Protein AF-A0A2V6RDA0-F1 (afdb_monomer)

Solvent-accessible surface area (backbone atoms only — not comparable to full-atom values): 5892 Å² total; per-residue (Å²): 135,86,85,74,70,83,79,76,81,65,77,59,44,82,42,78,45,88,77,79,61,63,68,58,35,58,75,70,69,59,71,96,62,94,75,94,54,54,67,43,83,36,74,60,95,53,74,68,62,70,45,72,56,39,80,56,97,90,37,84,38,59,16,71,71,52,48,33,59,55,21,58,73,33,77,95,58,19,45,62,51,22,55,48,46,35,46,77,75,69,74,95

Structure (mmCIF, N/CA/C/O backbone):
data_AF-A0A2V6RDA0-F1
#
_entry.id   AF-A0A2V6RDA0-F1
#
loop_
_atom_site.group_PDB
_atom_site.id
_atom_site.type_symbol
_atom_site.label_atom_id
_atom_site.label_alt_id
_atom_site.label_comp_id
_atom_site.label_asym_id
_atom_site.label_entity_id
_atom_site.label_seq_id
_atom_site.pdbx_PDB_ins_code
_atom_site.Cartn_x
_atom_site.Cartn_y
_atom_site.Cartn_z
_atom_site.occupancy
_atom_site.B_iso_or_equiv
_atom_site.auth_seq_id
_atom_site.auth_comp_id
_atom_site.auth_asym_id
_atom_site.auth_atom_id
_atom_site.pdbx_PDB_model_num
ATOM 1 N N . ALA A 1 1 ? -15.662 21.051 -28.024 1.00 37.12 1 ALA A N 1
ATOM 2 C CA . ALA A 1 1 ? -15.229 19.753 -27.471 1.00 37.12 1 ALA A CA 1
ATOM 3 C C . ALA A 1 1 ? -14.456 20.028 -26.188 1.00 37.12 1 ALA A C 1
ATOM 5 O O . ALA A 1 1 ? -13.459 20.733 -26.250 1.00 37.12 1 ALA A O 1
ATOM 6 N N . SER A 1 2 ? -14.962 19.589 -25.034 1.00 42.25 2 SER A N 1
ATOM 7 C CA . SER A 1 2 ? -14.299 19.799 -23.742 1.00 42.25 2 SER A CA 1
ATOM 8 C C . SER A 1 2 ? -13.408 18.592 -23.454 1.00 42.25 2 SER A C 1
ATOM 10 O O . SER A 1 2 ? -13.911 17.518 -23.137 1.00 42.25 2 SER A O 1
ATOM 12 N N . LEU A 1 3 ? -12.096 18.743 -23.640 1.00 51.03 3 LEU A N 1
ATOM 13 C CA . LEU A 1 3 ? -11.097 17.754 -23.232 1.00 51.03 3 LEU A CA 1
ATOM 14 C C . LEU A 1 3 ? -10.821 17.938 -21.737 1.00 51.03 3 LEU A C 1
ATOM 16 O O . LEU A 1 3 ? -9.778 18.457 -21.351 1.00 51.03 3 LEU A O 1
ATOM 20 N N . VAL A 1 4 ? -11.765 17.547 -20.881 1.00 50.72 4 VAL A N 1
ATOM 21 C CA . VAL A 1 4 ? -11.456 17.372 -19.458 1.00 50.72 4 VAL A CA 1
ATOM 22 C C . VAL A 1 4 ? -10.954 15.945 -19.295 1.00 50.72 4 VAL A C 1
ATOM 24 O O . VAL A 1 4 ? -11.709 15.037 -18.960 1.00 50.72 4 VAL A O 1
ATOM 27 N N . ALA A 1 5 ? -9.667 15.733 -19.569 1.00 51.06 5 ALA A N 1
ATOM 28 C CA . ALA A 1 5 ? -8.984 14.610 -18.951 1.00 51.06 5 ALA A CA 1
ATOM 29 C C . ALA A 1 5 ? -9.018 14.880 -17.443 1.00 51.06 5 ALA A C 1
ATOM 31 O O . ALA A 1 5 ? -8.550 15.928 -16.994 1.00 51.06 5 ALA A O 1
ATOM 32 N N . ALA A 1 6 ? -9.629 13.985 -16.668 1.00 49.22 6 ALA A N 1
ATOM 33 C CA . ALA A 1 6 ? -9.544 14.036 -15.218 1.00 49.22 6 ALA A CA 1
ATOM 34 C C . ALA A 1 6 ? -8.058 13.941 -14.851 1.00 49.22 6 ALA A C 1
ATOM 36 O O . ALA A 1 6 ? -7.463 12.867 -14.905 1.00 49.22 6 ALA A O 1
ATOM 37 N N . HIS A 1 7 ? -7.435 15.084 -14.562 1.00 47.66 7 HIS A N 1
ATOM 38 C CA . HIS A 1 7 ? -6.024 15.166 -14.206 1.00 47.66 7 HIS A CA 1
ATOM 39 C C . HIS A 1 7 ? -5.866 14.677 -12.770 1.00 47.66 7 HIS A C 1
ATOM 41 O O . HIS A 1 7 ? -5.698 15.458 -11.833 1.00 47.66 7 HIS A O 1
ATOM 47 N N . LEU A 1 8 ? -5.999 13.366 -12.584 1.00 49.69 8 LEU A N 1
ATOM 48 C CA . LEU A 1 8 ? -5.692 12.704 -11.332 1.00 49.69 8 LEU A CA 1
ATOM 49 C C . LEU A 1 8 ? -4.168 12.778 -11.168 1.00 49.69 8 LEU A C 1
ATOM 51 O O . LEU A 1 8 ? -3.427 11.932 -11.661 1.00 49.69 8 LEU A O 1
ATOM 55 N N . ARG A 1 9 ? -3.678 13.836 -10.514 1.00 59.38 9 ARG A N 1
ATOM 56 C CA . ARG A 1 9 ? -2.294 13.897 -10.031 1.00 59.38 9 ARG A CA 1
ATOM 57 C C . ARG A 1 9 ? -2.180 12.935 -8.852 1.00 59.38 9 ARG A C 1
ATOM 59 O O . ARG A 1 9 ? -2.220 13.362 -7.704 1.00 59.38 9 ARG A O 1
ATOM 66 N N . MET A 1 10 ? -2.095 11.638 -9.136 1.00 63.06 10 MET A N 1
ATOM 67 C CA . MET A 1 10 ? -1.551 10.680 -8.179 1.00 63.06 10 MET A CA 1
ATOM 68 C C . MET A 1 10 ? -0.033 10.857 -8.237 1.00 63.06 10 MET A C 1
ATOM 70 O O . MET A 1 10 ? 0.557 10.523 -9.263 1.00 63.06 10 MET A O 1
ATOM 74 N N . PRO A 1 11 ? 0.597 11.467 -7.217 1.00 73.62 11 PRO A N 1
ATOM 75 C CA . PRO A 1 11 ? 2.034 11.718 -7.259 1.00 73.62 11 PRO A CA 1
ATOM 76 C C . PRO A 1 11 ? 2.826 10.404 -7.279 1.00 73.62 11 PRO A C 1
ATOM 78 O O . PRO A 1 11 ? 3.847 10.328 -7.951 1.00 73.62 11 PRO A O 1
ATOM 81 N N . ALA A 1 12 ? 2.308 9.369 -6.611 1.00 86.00 12 ALA A N 1
ATOM 82 C CA . ALA A 1 12 ? 2.861 8.026 -6.590 1.00 86.00 12 ALA A CA 1
ATOM 83 C C . ALA A 1 12 ? 1.765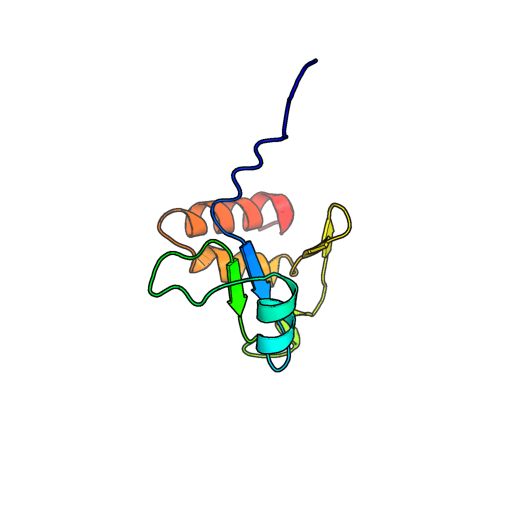 6.980 -6.332 1.00 86.00 12 ALA A C 1
ATOM 85 O O . ALA A 1 12 ? 0.762 7.258 -5.668 1.00 86.00 12 ALA A O 1
ATOM 86 N N . ILE A 1 13 ? 1.978 5.770 -6.845 1.00 89.56 13 ILE A N 1
ATOM 87 C CA . ILE A 1 13 ? 1.173 4.574 -6.590 1.00 89.56 13 ILE A CA 1
ATOM 88 C C . ILE A 1 13 ? 2.095 3.519 -5.980 1.00 89.56 13 ILE A C 1
ATOM 90 O O . ILE A 1 13 ? 3.141 3.223 -6.548 1.00 89.56 13 ILE A O 1
ATOM 94 N N . HIS A 1 14 ? 1.705 2.946 -4.843 1.00 92.88 14 HIS A N 1
ATOM 95 C CA . HIS A 1 14 ? 2.443 1.878 -4.168 1.00 92.88 14 HIS A CA 1
ATOM 96 C C . HIS A 1 14 ? 1.608 0.600 -4.205 1.00 92.88 14 HIS A C 1
ATOM 98 O O . HIS A 1 14 ? 0.468 0.587 -3.737 1.00 92.88 14 HIS A O 1
ATOM 104 N N . CYS A 1 15 ? 2.162 -0.464 -4.781 1.00 94.81 15 CYS A N 1
ATOM 105 C CA . CYS A 1 15 ? 1.479 -1.738 -4.963 1.00 94.81 15 CYS A CA 1
ATOM 106 C C . CYS A 1 15 ? 2.324 -2.871 -4.393 1.00 94.81 15 CYS A C 1
ATOM 108 O O . CYS A 1 15 ? 3.448 -3.091 -4.838 1.00 94.81 15 CYS A O 1
ATOM 110 N N . TYR A 1 16 ? 1.750 -3.622 -3.457 1.00 96.62 16 TYR A N 1
ATOM 111 C CA . TYR A 1 16 ? 2.318 -4.890 -3.023 1.00 96.62 16 TYR A CA 1
ATOM 112 C C . TYR A 1 16 ? 2.032 -5.980 -4.054 1.00 96.62 16 TYR A C 1
ATOM 114 O O . TYR A 1 16 ? 0.900 -6.117 -4.522 1.00 96.62 16 TYR A O 1
ATOM 122 N N . LEU A 1 17 ? 3.062 -6.748 -4.397 1.00 94.81 17 LEU A N 1
ATOM 123 C CA . LEU A 1 17 ? 2.999 -7.846 -5.353 1.00 94.81 17 LEU A CA 1
ATOM 124 C C . LEU A 1 17 ? 3.719 -9.062 -4.788 1.00 94.81 17 LEU A C 1
ATOM 126 O O . LEU A 1 17 ? 4.835 -8.958 -4.285 1.00 94.81 17 LEU A O 1
ATOM 130 N N . GLU A 1 18 ? 3.090 -10.222 -4.912 1.00 93.00 18 GLU A N 1
ATOM 131 C CA . GLU A 1 18 ? 3.749 -11.494 -4.655 1.00 93.00 18 GLU A CA 1
ATOM 132 C C . GLU A 1 18 ? 4.400 -12.017 -5.942 1.00 93.00 18 GLU A C 1
ATOM 134 O O . GLU A 1 18 ? 3.781 -12.024 -7.008 1.00 93.00 18 GLU A O 1
ATOM 139 N N . GLY A 1 19 ? 5.647 -12.477 -5.836 1.00 92.56 19 GLY A N 1
ATOM 140 C CA . GLY A 1 19 ? 6.400 -13.030 -6.960 1.00 92.56 19 GLY A CA 1
ATOM 141 C C . GLY A 1 19 ? 7.154 -11.981 -7.781 1.00 92.56 19 GLY A C 1
ATOM 142 O O . GLY A 1 19 ? 7.525 -10.920 -7.286 1.00 92.56 19 GLY A O 1
ATOM 143 N N . ASP A 1 20 ? 7.443 -12.324 -9.037 1.00 93.31 20 ASP A N 1
ATOM 144 C CA . ASP A 1 20 ? 8.250 -11.497 -9.936 1.00 93.31 20 ASP A CA 1
ATOM 145 C C . ASP A 1 20 ? 7.444 -10.292 -10.471 1.00 93.31 20 ASP A C 1
ATOM 147 O O . ASP A 1 20 ? 6.423 -10.493 -11.137 1.00 93.31 20 ASP A O 1
ATOM 151 N N . PRO A 1 21 ? 7.883 -9.038 -10.236 1.00 93.88 21 PRO A N 1
ATOM 152 C CA . PRO A 1 21 ? 7.216 -7.854 -10.773 1.00 93.88 21 PRO A CA 1
ATOM 153 C C . PRO A 1 21 ? 7.474 -7.624 -12.272 1.00 93.88 21 PRO A C 1
ATOM 155 O O . PRO A 1 21 ? 6.777 -6.804 -12.879 1.00 93.88 21 PRO A O 1
ATOM 158 N N . ALA A 1 22 ? 8.447 -8.302 -12.894 1.00 93.69 22 ALA A N 1
ATOM 159 C CA . ALA A 1 22 ? 8.858 -8.033 -14.274 1.00 93.69 22 ALA A CA 1
ATOM 160 C C . ALA A 1 22 ? 7.729 -8.172 -15.320 1.00 93.69 22 ALA A C 1
ATOM 162 O O . ALA A 1 22 ? 7.617 -7.282 -16.170 1.00 93.69 22 ALA A O 1
ATOM 163 N N . PRO A 1 23 ? 6.841 -9.189 -15.273 1.00 95.06 23 PRO A N 1
ATOM 164 C CA . PRO A 1 23 ? 5.733 -9.300 -16.223 1.00 95.06 23 PRO A CA 1
ATOM 165 C C . PRO A 1 23 ? 4.744 -8.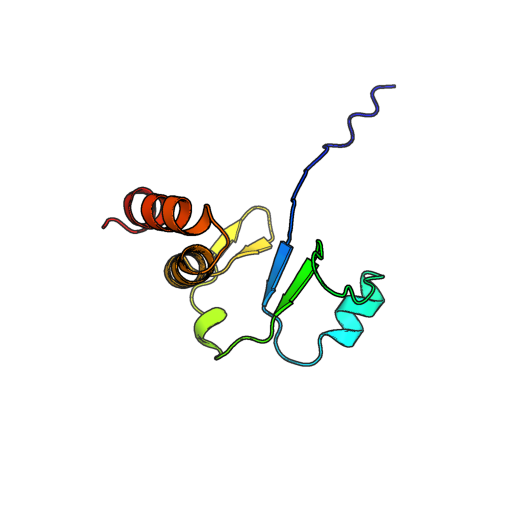132 -16.122 1.00 95.06 23 PRO A C 1
ATOM 167 O O . PRO A 1 23 ? 4.255 -7.640 -17.140 1.00 95.06 23 PRO A O 1
ATOM 170 N N . ILE A 1 24 ? 4.482 -7.656 -14.902 1.00 93.12 24 ILE A N 1
ATOM 171 C CA . ILE A 1 24 ? 3.585 -6.521 -14.646 1.00 93.12 24 ILE A CA 1
ATOM 172 C C . ILE A 1 24 ? 4.233 -5.228 -15.138 1.00 93.12 24 ILE A C 1
ATOM 174 O O . ILE A 1 24 ? 3.596 -4.451 -15.851 1.00 93.12 24 ILE A O 1
ATOM 178 N N . ALA A 1 25 ? 5.512 -5.021 -14.816 1.00 93.44 25 ALA A N 1
ATOM 179 C CA . ALA A 1 25 ? 6.265 -3.865 -15.284 1.00 93.44 25 ALA A CA 1
ATOM 180 C C . ALA A 1 25 ? 6.298 -3.792 -16.818 1.00 93.44 25 ALA A C 1
ATOM 182 O O . ALA A 1 25 ? 6.018 -2.736 -17.384 1.00 93.44 25 ALA A O 1
ATOM 183 N N . ALA A 1 26 ? 6.553 -4.917 -17.493 1.00 94.94 26 ALA A N 1
ATOM 184 C CA . ALA A 1 26 ? 6.558 -4.995 -18.950 1.00 94.94 26 ALA A CA 1
ATOM 185 C C . ALA A 1 26 ? 5.167 -4.734 -19.553 1.00 94.94 26 ALA A C 1
ATOM 187 O O . ALA A 1 26 ? 5.045 -3.938 -20.485 1.00 94.94 26 ALA A O 1
ATOM 188 N N . GLY A 1 27 ? 4.115 -5.351 -19.001 1.00 95.81 27 GLY A N 1
ATOM 189 C CA . GLY A 1 27 ? 2.736 -5.184 -19.476 1.00 95.81 27 GLY A CA 1
ATOM 190 C C . GLY A 1 27 ? 2.207 -3.753 -19.343 1.00 95.81 27 GLY A C 1
ATOM 191 O O . GLY A 1 27 ? 1.410 -3.310 -20.169 1.00 95.81 27 GLY A O 1
ATOM 192 N N . LEU A 1 28 ? 2.686 -3.014 -18.341 1.00 91.19 28 LEU A N 1
ATOM 193 C CA . LEU A 1 28 ? 2.353 -1.605 -18.114 1.00 91.19 28 LEU A CA 1
ATOM 194 C C . LEU A 1 28 ? 3.337 -0.625 -18.781 1.00 91.19 28 LEU A C 1
ATOM 196 O O . LEU A 1 28 ? 3.155 0.587 -18.675 1.00 91.19 28 LEU A O 1
ATOM 200 N N . GLY A 1 29 ? 4.380 -1.118 -19.459 1.00 93.94 29 GLY A N 1
ATOM 201 C CA . GLY A 1 29 ? 5.409 -0.278 -20.081 1.00 93.94 29 GLY A CA 1
ATOM 202 C C . GLY A 1 29 ? 6.238 0.536 -19.079 1.00 93.94 29 GLY A C 1
ATOM 203 O O . GLY A 1 29 ? 6.769 1.592 -19.436 1.00 93.94 29 GLY A O 1
ATOM 204 N N . LEU A 1 30 ? 6.335 0.072 -17.829 1.00 91.88 30 LEU A N 1
ATOM 205 C CA . LEU A 1 30 ? 7.121 0.724 -16.786 1.00 91.88 30 LEU A CA 1
ATOM 206 C C . LEU A 1 30 ? 8.611 0.618 -17.103 1.00 91.88 30 LEU A C 1
ATOM 208 O O . LEU A 1 30 ? 9.091 -0.370 -17.661 1.00 91.88 30 LEU A O 1
ATOM 212 N N . ARG A 1 31 ? 9.357 1.647 -16.707 1.00 90.50 31 ARG A N 1
ATOM 213 C CA . ARG A 1 31 ? 10.817 1.664 -16.785 1.00 90.50 31 ARG A CA 1
ATOM 214 C C . ARG A 1 31 ? 11.376 1.774 -15.372 1.00 90.50 31 ARG A C 1
ATOM 216 O O . ARG A 1 31 ? 10.819 2.550 -14.593 1.00 90.50 31 ARG A O 1
ATOM 223 N N . PRO A 1 32 ? 12.454 1.043 -15.041 1.00 89.62 32 PRO A N 1
ATOM 224 C CA . PRO A 1 32 ? 13.161 1.252 -13.787 1.00 89.62 32 PRO A CA 1
ATOM 225 C C . PRO A 1 32 ? 13.553 2.725 -13.647 1.00 89.62 32 PRO A C 1
ATOM 227 O O . PRO A 1 32 ? 14.046 3.331 -14.601 1.00 89.62 32 PRO A O 1
ATOM 230 N N . ALA A 1 33 ? 13.314 3.287 -12.469 1.00 87.62 33 ALA A N 1
ATOM 231 C CA . ALA A 1 33 ? 13.716 4.638 -12.118 1.00 87.62 33 ALA A CA 1
ATOM 232 C C . ALA A 1 33 ? 14.678 4.566 -10.933 1.00 87.62 33 ALA A C 1
ATOM 234 O O . ALA A 1 33 ? 14.411 3.878 -9.949 1.00 87.62 33 ALA A O 1
ATOM 235 N N . GLU A 1 34 ? 15.795 5.279 -11.033 1.00 76.06 34 GLU A N 1
ATOM 236 C CA . GLU A 1 34 ? 16.685 5.514 -9.901 1.00 76.06 34 GLU A CA 1
ATOM 237 C C . GLU A 1 34 ? 16.196 6.782 -9.184 1.00 76.06 34 GLU A C 1
ATOM 239 O O . GLU A 1 34 ? 16.351 7.887 -9.699 1.00 76.06 34 GLU A O 1
ATOM 244 N N . GLY A 1 35 ? 15.543 6.627 -8.026 1.00 75.62 35 GLY A N 1
ATOM 245 C CA . GLY A 1 35 ? 14.994 7.740 -7.238 1.00 75.62 35 GLY A CA 1
ATOM 246 C C . GLY A 1 35 ? 13.466 7.839 -7.287 1.00 75.62 35 GLY A C 1
ATOM 247 O O . GLY A 1 35 ? 12.773 6.875 -6.960 1.00 75.62 35 GLY A O 1
ATOM 248 N N . ASP A 1 36 ? 12.944 9.012 -7.652 1.00 72.44 36 ASP A N 1
ATOM 249 C CA . ASP A 1 36 ? 11.509 9.319 -7.595 1.00 72.44 36 ASP A CA 1
ATOM 250 C C . ASP A 1 36 ? 10.749 8.688 -8.773 1.00 72.44 36 ASP A C 1
ATOM 252 O O . ASP A 1 36 ? 10.747 9.193 -9.901 1.00 72.44 36 ASP A O 1
ATOM 256 N N . GLY A 1 37 ? 10.092 7.562 -8.501 1.00 83.50 37 GLY A N 1
ATOM 257 C CA . GLY A 1 37 ? 9.158 6.906 -9.409 1.00 83.50 37 GLY A CA 1
ATOM 258 C C . GLY A 1 37 ? 7.715 7.338 -9.152 1.00 83.50 37 GLY A C 1
ATOM 259 O O . GLY A 1 37 ? 7.371 7.864 -8.101 1.00 83.50 37 GLY A O 1
ATOM 260 N N . THR A 1 38 ? 6.830 7.083 -10.114 1.00 88.62 38 THR A N 1
ATOM 261 C CA . THR A 1 38 ? 5.376 7.267 -9.933 1.00 88.62 38 THR A CA 1
ATOM 262 C C . THR A 1 38 ? 4.655 5.959 -9.619 1.00 88.62 38 THR A C 1
ATOM 264 O O . THR A 1 38 ? 3.498 5.977 -9.206 1.00 88.62 38 THR A O 1
ATOM 267 N N . VAL A 1 39 ? 5.332 4.820 -9.793 1.00 91.31 39 VAL A N 1
ATOM 268 C CA . VAL A 1 39 ? 4.817 3.481 -9.498 1.00 91.31 39 VAL A CA 1
ATOM 269 C C . VAL A 1 39 ? 5.888 2.698 -8.751 1.00 91.31 39 VAL A C 1
ATOM 271 O O . VAL A 1 39 ? 6.987 2.493 -9.264 1.00 91.31 39 VAL A O 1
ATOM 274 N N . TYR A 1 40 ? 5.542 2.238 -7.556 1.00 92.06 40 TYR A N 1
ATOM 275 C CA . TYR A 1 40 ? 6.382 1.437 -6.681 1.00 92.06 40 TYR A CA 1
ATOM 276 C C . TYR A 1 40 ? 5.783 0.040 -6.583 1.00 92.06 40 TYR A C 1
ATOM 278 O O . TYR A 1 40 ? 4.687 -0.144 -6.052 1.00 92.06 40 TYR A O 1
ATOM 286 N N . LEU A 1 41 ? 6.504 -0.942 -7.115 1.00 93.56 41 LEU A N 1
ATOM 287 C CA . LEU A 1 41 ? 6.165 -2.356 -7.013 1.00 93.56 41 LEU A CA 1
ATOM 288 C C . LEU A 1 41 ? 6.959 -2.952 -5.849 1.00 93.56 41 LEU A C 1
ATOM 290 O O . LEU A 1 41 ? 8.185 -3.022 -5.907 1.00 93.56 41 LEU A O 1
ATOM 294 N N . LEU A 1 42 ? 6.264 -3.315 -4.774 1.00 93.56 42 LEU A N 1
ATOM 295 C CA . LEU A 1 42 ? 6.852 -3.699 -3.494 1.00 93.56 42 LEU A CA 1
ATOM 296 C C . LEU A 1 42 ? 6.669 -5.197 -3.256 1.00 93.56 42 LEU A C 1
ATOM 298 O O . LEU A 1 42 ? 5.554 -5.710 -3.353 1.00 93.56 42 LEU A O 1
ATOM 302 N N . SER A 1 43 ? 7.743 -5.886 -2.873 1.00 95.00 43 SER A N 1
ATOM 303 C CA . SER A 1 43 ? 7.612 -7.225 -2.299 1.00 95.00 43 SER A CA 1
ATOM 304 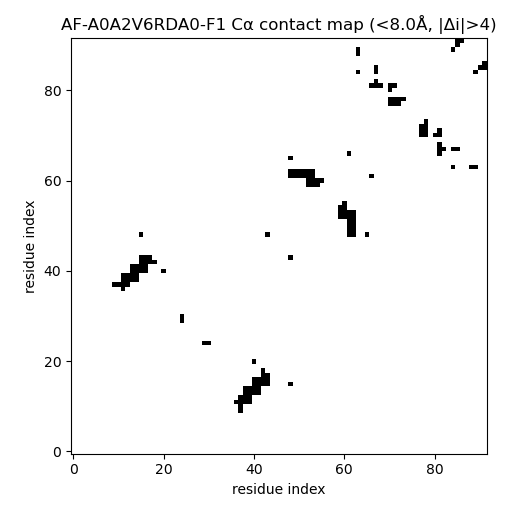C C . SER A 1 43 ? 7.085 -7.092 -0.867 1.00 95.00 43 SER A C 1
ATOM 306 O O . SER A 1 43 ? 7.663 -6.324 -0.092 1.00 95.00 43 SER A O 1
ATOM 308 N N . PRO A 1 44 ? 6.023 -7.815 -0.480 1.00 95.44 44 PRO A N 1
ATOM 309 C CA . PRO A 1 44 ? 5.565 -7.831 0.902 1.00 95.44 44 PRO A CA 1
ATOM 310 C C . PRO A 1 44 ? 6.619 -8.495 1.800 1.00 95.44 44 PRO A C 1
ATOM 312 O O . PRO A 1 44 ? 7.320 -9.413 1.369 1.00 95.44 44 PRO A O 1
ATOM 315 N N . TYR A 1 45 ? 6.725 -8.040 3.053 1.00 92.88 45 TYR A N 1
ATOM 316 C CA . TYR A 1 45 ? 7.553 -8.708 4.067 1.00 92.88 45 TYR A CA 1
ATOM 317 C C . TYR A 1 45 ? 6.972 -10.083 4.429 1.00 92.88 45 TYR A C 1
ATOM 319 O O . TYR A 1 45 ? 7.701 -11.068 4.523 1.00 92.88 45 TYR A O 1
ATOM 327 N N . ASP A 1 46 ? 5.647 -10.146 4.577 1.00 95.06 46 ASP A N 1
ATOM 328 C CA . ASP A 1 46 ? 4.883 -11.368 4.797 1.00 95.06 46 ASP A CA 1
ATOM 329 C C . ASP A 1 46 ? 3.472 -11.269 4.181 1.00 95.06 46 ASP A C 1
ATOM 331 O O . ASP A 1 46 ? 3.025 -10.207 3.745 1.00 95.06 46 ASP A O 1
ATOM 335 N N . GLN A 1 47 ? 2.760 -12.396 4.143 1.00 95.06 47 GLN A N 1
ATOM 336 C CA . GLN A 1 47 ? 1.431 -12.518 3.523 1.00 95.06 47 GLN A CA 1
ATOM 337 C C . GLN A 1 47 ? 0.328 -11.714 4.226 1.00 95.06 47 GLN A C 1
ATOM 339 O O . GL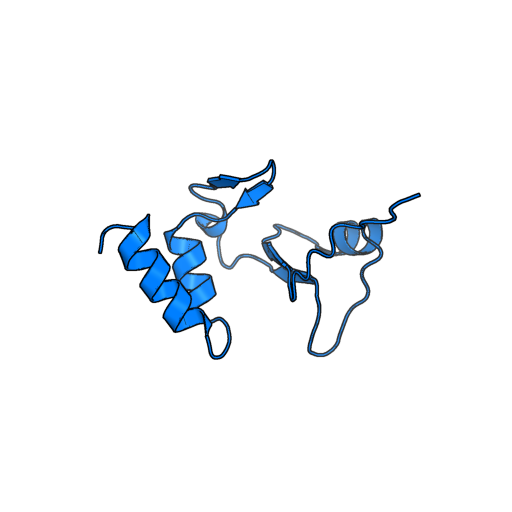N A 1 47 ? -0.721 -11.447 3.639 1.00 95.06 47 GLN A O 1
ATOM 344 N N . GLY A 1 48 ? 0.548 -11.307 5.474 1.00 95.44 48 GLY A N 1
ATOM 345 C CA . GLY A 1 48 ? -0.364 -10.493 6.270 1.00 95.44 48 GLY A CA 1
ATOM 346 C C . GLY A 1 48 ? -0.658 -9.128 5.651 1.00 95.44 48 GLY A C 1
ATOM 347 O O . GLY A 1 48 ? -1.743 -8.595 5.879 1.00 95.44 48 GLY A O 1
ATOM 348 N N . VAL A 1 49 ? 0.218 -8.612 4.781 1.00 96.88 49 VAL A N 1
ATOM 349 C CA . VAL A 1 49 ? -0.040 -7.407 3.967 1.00 96.88 49 VAL A CA 1
ATOM 350 C C . VAL A 1 49 ? -1.330 -7.543 3.139 1.00 96.88 49 VAL A C 1
ATOM 352 O O . VAL A 1 49 ? -2.049 -6.564 2.926 1.00 96.88 49 VAL A O 1
ATOM 355 N N . PHE A 1 50 ? -1.659 -8.765 2.707 1.00 96.38 50 PHE A N 1
ATOM 356 C CA . PHE A 1 50 ? -2.865 -9.077 1.936 1.00 96.38 50 PHE A CA 1
ATOM 357 C C . PHE A 1 50 ? -4.055 -9.517 2.804 1.00 96.38 50 PHE A C 1
ATOM 359 O O . PHE A 1 50 ? -5.106 -9.887 2.275 1.00 96.38 50 PHE A O 1
ATOM 366 N N . ALA A 1 51 ? -3.940 -9.484 4.133 1.00 96.19 51 ALA A N 1
ATOM 367 C CA . ALA A 1 51 ? -5.045 -9.815 5.022 1.00 96.19 51 ALA A CA 1
ATOM 368 C C . ALA A 1 51 ? -6.007 -8.627 5.178 1.00 96.19 51 ALA A C 1
ATOM 370 O O . ALA A 1 51 ? -5.597 -7.484 5.385 1.00 96.19 51 ALA A O 1
ATOM 371 N N . GLY A 1 52 ? -7.314 -8.904 5.120 1.00 95.88 52 GLY A N 1
ATOM 372 C CA . GLY A 1 52 ? -8.347 -7.892 5.368 1.00 95.88 52 GLY A CA 1
ATOM 373 C C . GLY A 1 52 ? -8.388 -6.769 4.327 1.00 95.88 52 GLY A C 1
ATOM 374 O O . GLY A 1 52 ? -8.667 -5.625 4.685 1.00 95.88 52 GLY A O 1
ATOM 375 N N . LEU A 1 53 ? -8.086 -7.082 3.060 1.00 96.69 53 LEU A N 1
ATOM 376 C CA . LEU A 1 53 ? -8.138 -6.116 1.960 1.00 96.69 53 LEU A CA 1
ATOM 377 C C . LEU A 1 53 ? -9.500 -5.422 1.888 1.00 96.69 53 LEU A C 1
ATOM 379 O O . LEU A 1 53 ? -10.557 -6.056 1.936 1.00 96.69 53 LEU A O 1
ATOM 383 N N . LEU A 1 54 ? -9.450 -4.111 1.702 1.00 96.19 54 LEU A N 1
ATOM 384 C CA . LEU A 1 54 ? -10.600 -3.266 1.437 1.00 96.19 54 LEU A CA 1
ATOM 385 C C . LEU A 1 54 ? -10.847 -3.179 -0.071 1.00 96.19 54 LEU A C 1
ATOM 387 O O . LEU A 1 54 ? -9.937 -3.358 -0.884 1.00 96.19 54 LEU A O 1
ATOM 391 N N . GLU A 1 55 ? -12.079 -2.855 -0.450 1.00 95.88 55 GLU A N 1
ATOM 392 C CA . GLU A 1 55 ? -12.443 -2.588 -1.839 1.00 95.88 55 GLU A CA 1
ATOM 393 C C . GLU A 1 55 ? -12.863 -1.128 -1.997 1.00 95.88 55 GLU A C 1
ATOM 395 O O . GLU A 1 55 ? -13.765 -0.649 -1.308 1.00 95.88 55 GLU A O 1
ATOM 400 N N . LYS A 1 56 ? -12.191 -0.400 -2.893 1.00 90.06 56 LYS A N 1
ATOM 401 C CA . LYS A 1 56 ? -12.472 1.017 -3.144 1.00 90.06 56 LYS A CA 1
ATOM 402 C C . LYS A 1 56 ? -12.365 1.312 -4.630 1.00 90.06 56 LYS A C 1
ATOM 404 O O . LYS A 1 56 ? -11.296 1.187 -5.216 1.00 90.06 56 LYS A O 1
ATOM 409 N N . GLY A 1 57 ? -13.481 1.697 -5.248 1.00 87.69 57 GLY A N 1
ATOM 410 C CA . GLY A 1 57 ? -13.517 2.020 -6.679 1.00 87.69 57 GLY A CA 1
ATOM 411 C C . GLY A 1 57 ? -13.080 0.863 -7.586 1.00 87.69 57 GLY A C 1
ATOM 412 O O . GLY A 1 57 ? -12.456 1.111 -8.609 1.00 87.69 57 GLY A O 1
ATOM 413 N N . GLY A 1 58 ? -13.350 -0.386 -7.188 1.00 91.31 58 GLY A N 1
ATOM 414 C CA . GLY A 1 58 ? -12.928 -1.589 -7.917 1.00 91.31 58 GLY A CA 1
ATOM 415 C C . GLY A 1 58 ? -11.473 -2.012 -7.681 1.00 91.31 58 GLY A C 1
ATOM 416 O O . GLY A 1 58 ? -11.046 -3.030 -8.219 1.00 91.31 58 GLY A O 1
ATOM 417 N N . PHE A 1 59 ? -10.714 -1.277 -6.863 1.00 91.00 59 PHE A N 1
ATOM 418 C CA . PHE A 1 59 ? -9.348 -1.633 -6.488 1.00 91.00 59 PHE A CA 1
ATOM 419 C C . PHE A 1 59 ? -9.306 -2.324 -5.128 1.00 91.00 59 PHE A C 1
ATOM 421 O O . PHE A 1 59 ? -10.037 -1.952 -4.204 1.00 91.00 59 PHE A O 1
ATOM 428 N N . LYS A 1 60 ? -8.400 -3.297 -4.998 1.00 95.12 60 LYS A N 1
ATOM 429 C CA . LYS A 1 60 ? -8.009 -3.854 -3.703 1.00 95.12 60 LYS A CA 1
ATOM 430 C C . LYS A 1 60 ? -7.032 -2.900 -3.027 1.00 95.12 60 LYS A C 1
ATOM 432 O O . LYS A 1 60 ? -6.023 -2.519 -3.614 1.00 95.12 60 LYS A O 1
ATOM 437 N N . VAL A 1 61 ? -7.358 -2.511 -1.803 1.00 95.69 61 VAL A N 1
ATOM 438 C CA . VAL A 1 61 ? -6.558 -1.617 -0.964 1.00 95.69 61 VAL A CA 1
ATOM 439 C C . VAL A 1 61 ? -6.186 -2.380 0.300 1.00 95.69 61 VAL A C 1
ATOM 441 O O . VAL A 1 61 ? -6.993 -3.157 0.806 1.00 95.69 61 VAL A O 1
ATOM 444 N N . VAL A 1 62 ? -4.969 -2.184 0.803 1.00 96.69 62 VAL A N 1
ATOM 445 C CA . VAL A 1 62 ? -4.525 -2.817 2.050 1.00 96.69 62 VAL A CA 1
ATOM 446 C C . VAL A 1 62 ? -5.448 -2.464 3.225 1.00 96.69 62 VAL A C 1
ATOM 448 O O . VAL A 1 62 ? -6.170 -1.463 3.198 1.00 96.69 62 VAL A O 1
ATOM 451 N N . SER A 1 63 ? -5.447 -3.307 4.256 1.00 96.88 63 SER A N 1
ATOM 452 C CA . SER A 1 63 ? -6.243 -3.082 5.467 1.00 96.88 63 SER A CA 1
ATOM 453 C C . SER A 1 63 ? -5.831 -1.795 6.196 1.00 96.88 63 SER A C 1
ATOM 455 O O . SER A 1 63 ? -4.730 -1.281 6.001 1.00 96.88 63 SER A O 1
ATOM 457 N N . LEU A 1 64 ? -6.698 -1.269 7.072 1.00 96.38 64 LEU A N 1
ATOM 458 C CA . LEU A 1 64 ? -6.390 -0.047 7.833 1.00 96.38 64 LEU A CA 1
ATOM 459 C C . LEU A 1 64 ? -5.092 -0.153 8.660 1.00 96.38 64 LEU A C 1
ATOM 461 O O . LEU A 1 64 ? -4.324 0.807 8.632 1.00 96.38 64 LEU A O 1
ATOM 465 N N . PRO A 1 65 ? -4.789 -1.275 9.352 1.00 95.44 65 PRO A N 1
ATOM 466 C CA . PRO A 1 65 ? -3.514 -1.421 10.056 1.00 95.44 65 PRO A CA 1
ATOM 467 C C . PRO A 1 65 ? -2.296 -1.378 9.130 1.00 95.44 65 PRO A C 1
ATOM 469 O O . PRO A 1 65 ? -1.314 -0.714 9.454 1.00 95.44 65 PRO A O 1
ATOM 472 N N . GLN A 1 66 ? -2.368 -2.033 7.967 1.00 96.44 66 GLN A N 1
ATOM 473 C CA . GLN A 1 66 ? -1.282 -1.992 6.988 1.00 96.44 66 GLN A CA 1
ATOM 474 C C . GLN A 1 66 ? -1.121 -0.583 6.403 1.00 96.44 66 GLN A C 1
ATOM 476 O O . GLN A 1 66 ? -0.008 -0.071 6.362 1.00 96.44 66 GLN A O 1
ATOM 481 N N . LEU A 1 67 ? -2.223 0.087 6.045 1.00 95.62 67 LEU A N 1
ATOM 482 C CA . LEU A 1 67 ? -2.194 1.468 5.554 1.00 95.62 67 LEU A CA 1
ATOM 483 C C . LEU A 1 67 ? -1.608 2.430 6.597 1.00 95.62 67 LEU A C 1
ATOM 485 O O . LEU A 1 67 ? -0.860 3.339 6.246 1.00 95.62 67 LEU A O 1
ATOM 489 N N . TYR A 1 68 ? -1.924 2.233 7.881 1.00 95.88 68 TYR A N 1
ATOM 490 C CA . TYR A 1 68 ? -1.309 2.989 8.970 1.00 95.88 68 TYR A CA 1
ATOM 491 C C . TYR A 1 68 ? 0.208 2.770 9.000 1.00 95.88 68 TYR A C 1
ATOM 493 O O . TYR A 1 68 ? 0.955 3.747 9.006 1.00 95.88 68 TYR A O 1
ATOM 501 N N . ALA A 1 69 ? 0.666 1.514 8.971 1.00 94.50 69 ALA A N 1
ATOM 502 C CA . ALA A 1 69 ? 2.091 1.184 8.968 1.00 94.50 69 ALA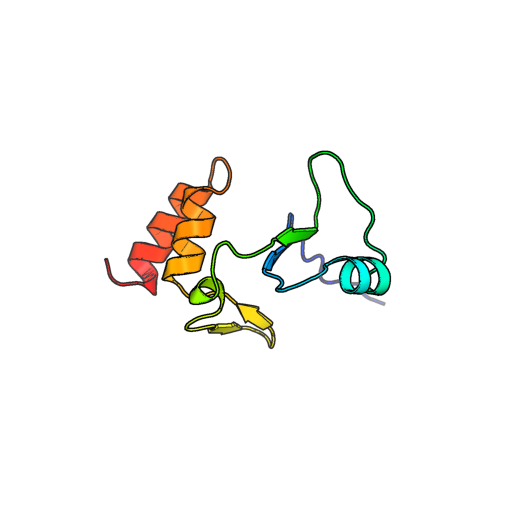 A CA 1
ATOM 503 C C . ALA A 1 69 ? 2.822 1.795 7.760 1.00 94.50 69 ALA A C 1
ATOM 505 O O . ALA A 1 69 ? 3.870 2.422 7.934 1.00 94.50 69 ALA A O 1
ATOM 506 N N . ASP A 1 70 ? 2.232 1.696 6.566 1.00 93.81 70 ASP A N 1
ATOM 507 C CA . ASP A 1 70 ? 2.763 2.299 5.341 1.00 93.81 70 ASP A CA 1
ATOM 508 C C . ASP A 1 70 ? 2.920 3.823 5.507 1.00 93.81 70 ASP A C 1
ATOM 510 O O . ASP A 1 70 ? 3.975 4.386 5.212 1.00 93.81 70 ASP A O 1
ATOM 514 N N . LEU A 1 71 ? 1.896 4.499 6.046 1.00 94.25 71 LEU A N 1
ATOM 515 C CA . LEU A 1 71 ? 1.885 5.952 6.233 1.00 94.25 71 LEU A CA 1
ATOM 516 C C . LEU A 1 71 ? 2.840 6.439 7.331 1.00 94.25 71 LEU A C 1
ATOM 518 O O . LEU A 1 71 ? 3.442 7.501 7.177 1.00 94.25 71 LEU A O 1
ATOM 522 N N . VAL A 1 72 ? 3.028 5.691 8.423 1.00 92.69 72 VAL A N 1
ATOM 523 C CA . VAL A 1 72 ? 3.955 6.076 9.511 1.00 92.69 72 VAL A CA 1
ATOM 524 C C . VAL A 1 72 ? 5.385 6.273 8.997 1.00 92.69 72 VAL A C 1
ATOM 526 O O . VAL A 1 72 ? 6.115 7.132 9.511 1.00 92.69 72 VAL A O 1
ATOM 529 N N . HIS A 1 73 ? 5.765 5.509 7.973 1.00 84.88 73 HIS A N 1
ATOM 530 C CA . HIS A 1 73 ? 7.078 5.561 7.336 1.00 84.88 73 HIS A CA 1
ATOM 531 C C . H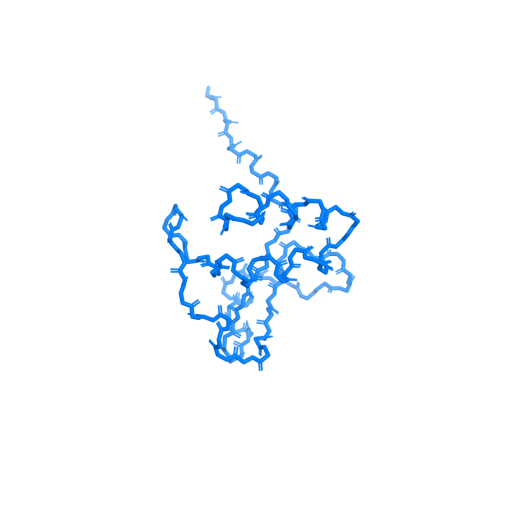IS A 1 73 ? 7.099 6.371 6.027 1.00 84.88 73 HIS A C 1
ATOM 533 O O . HIS A 1 73 ? 8.169 6.547 5.443 1.00 84.88 73 HIS A O 1
ATOM 539 N N . TYR A 1 74 ? 5.955 6.904 5.583 1.00 85.75 74 TYR A N 1
ATOM 540 C CA . TYR A 1 74 ? 5.833 7.613 4.311 1.00 85.75 74 TYR A CA 1
ATOM 541 C C . TYR A 1 74 ? 6.152 9.110 4.425 1.00 85.75 74 TYR A C 1
ATOM 543 O O . TYR A 1 74 ? 5.349 9.893 4.929 1.00 85.75 74 TYR A O 1
ATOM 551 N N . GLU A 1 75 ? 7.291 9.536 3.877 1.00 82.56 75 GLU A N 1
ATOM 552 C CA . GLU A 1 75 ? 7.687 10.944 3.707 1.00 82.56 75 GLU A CA 1
ATOM 553 C C . GLU A 1 75 ? 7.463 11.861 4.940 1.00 82.56 75 GLU A C 1
ATOM 555 O O . GLU A 1 75 ? 7.257 11.441 6.078 1.00 82.56 75 GLU A O 1
ATOM 560 N N . ARG A 1 76 ? 7.546 13.185 4.748 1.00 76.06 76 ARG A N 1
ATOM 561 C CA . ARG A 1 76 ? 7.389 14.164 5.837 1.00 76.06 76 ARG A CA 1
ATOM 562 C C . ARG A 1 76 ? 5.953 14.275 6.354 1.00 76.06 76 ARG A C 1
ATOM 564 O O . ARG A 1 76 ? 5.770 14.728 7.480 1.00 76.06 76 ARG A O 1
ATOM 571 N N . ARG A 1 77 ? 4.947 13.923 5.542 1.00 76.50 77 ARG A N 1
ATOM 572 C CA . ARG A 1 77 ? 3.518 14.097 5.874 1.00 76.50 77 ARG A CA 1
ATOM 573 C C . ARG A 1 77 ? 2.783 12.805 6.218 1.00 76.50 77 ARG A C 1
ATOM 575 O O . ARG A 1 77 ? 1.679 12.893 6.747 1.00 76.50 77 ARG A O 1
ATOM 582 N N . GLY A 1 78 ? 3.355 11.628 5.973 1.00 87.50 78 GLY A N 1
ATOM 583 C CA . GLY A 1 78 ? 2.648 10.367 6.203 1.00 87.50 78 GLY A CA 1
ATOM 584 C C . GLY A 1 78 ? 2.265 10.154 7.660 1.00 87.50 78 GLY A C 1
ATOM 585 O O . GLY A 1 78 ? 1.153 9.717 7.921 1.00 87.50 78 GLY A O 1
ATOM 586 N N . ARG A 1 79 ? 3.091 10.591 8.622 1.00 91.62 79 ARG A N 1
ATOM 587 C CA . ARG A 1 79 ? 2.733 10.518 10.052 1.00 91.62 79 ARG A CA 1
ATOM 588 C C . ARG A 1 79 ? 1.446 11.264 10.399 1.00 91.62 79 ARG A C 1
ATOM 590 O O . ARG A 1 79 ? 0.640 10.749 11.161 1.00 91.62 79 ARG A O 1
ATOM 597 N N . GLU A 1 80 ? 1.234 12.454 9.843 1.00 92.81 80 GLU A N 1
ATOM 598 C CA . GLU A 1 80 ? -0.004 13.211 10.069 1.00 92.81 80 GLU A CA 1
ATOM 599 C C . GLU A 1 80 ? -1.217 12.457 9.505 1.00 92.81 80 GLU A C 1
ATOM 601 O O . GLU A 1 80 ? -2.254 12.362 10.161 1.00 92.81 80 GLU A O 1
ATOM 606 N N . GLN A 1 81 ? -1.063 11.866 8.316 1.00 93.12 81 GLN A N 1
ATOM 607 C CA . GLN A 1 81 ? -2.109 11.072 7.671 1.00 93.12 81 GLN A CA 1
ATOM 608 C C . GLN A 1 81 ? -2.386 9.762 8.421 1.00 93.12 81 GLN A C 1
ATOM 610 O O . GLN A 1 81 ? -3.544 9.384 8.571 1.00 93.12 81 GLN A O 1
ATOM 615 N N . ALA A 1 82 ? -1.351 9.099 8.944 1.00 94.88 82 ALA A N 1
ATOM 616 C CA . ALA A 1 82 ? -1.476 7.909 9.779 1.00 94.88 82 ALA A CA 1
ATOM 617 C C . ALA A 1 82 ? -2.267 8.224 11.055 1.00 94.88 82 ALA A C 1
ATOM 619 O O . ALA A 1 82 ? -3.205 7.513 11.406 1.00 94.88 82 ALA A O 1
ATOM 620 N N . GLU A 1 83 ? -1.945 9.334 11.720 1.00 94.69 83 GLU A N 1
ATOM 621 C CA . GLU A 1 83 ? -2.663 9.778 12.915 1.00 94.69 83 GLU A CA 1
ATOM 622 C C . GLU A 1 83 ? -4.116 10.173 12.614 1.00 94.69 83 GLU A C 1
ATOM 624 O O . GLU A 1 83 ? -5.008 9.889 13.411 1.00 94.69 83 GLU A O 1
ATOM 629 N N . HIS A 1 84 ? -4.384 10.796 11.464 1.00 94.50 84 H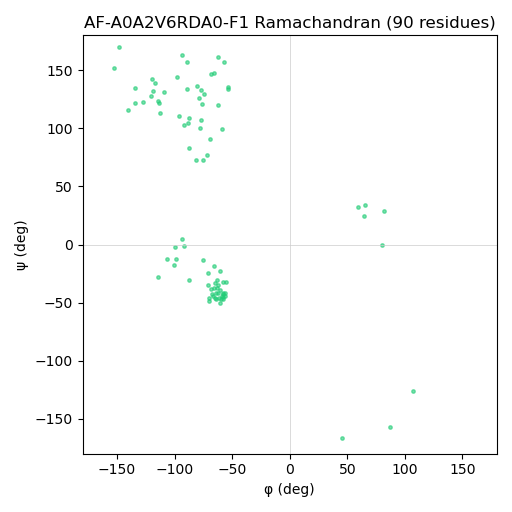IS A N 1
ATOM 630 C CA . HIS A 1 84 ? -5.754 11.060 11.022 1.00 94.50 84 HIS A CA 1
ATOM 631 C C . HIS A 1 84 ? -6.530 9.760 10.757 1.00 94.50 84 HIS A C 1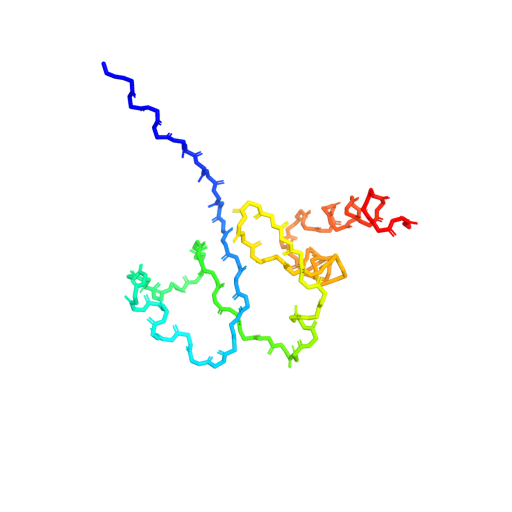
ATOM 633 O O . HIS A 1 84 ? -7.637 9.599 11.266 1.00 94.50 84 HIS A O 1
ATOM 639 N N . LEU A 1 85 ? -5.932 8.804 10.036 1.00 94.75 85 LEU A N 1
ATOM 640 C CA . LEU A 1 85 ? -6.520 7.486 9.779 1.00 94.75 85 LEU A CA 1
ATOM 641 C C . LEU A 1 85 ? -6.865 6.762 11.087 1.00 94.75 85 LEU A C 1
ATOM 643 O O . LEU A 1 85 ? -7.953 6.198 11.219 1.00 94.75 85 LEU A O 1
ATOM 647 N N . ARG A 1 86 ? -5.949 6.812 12.059 1.00 94.50 86 ARG A N 1
ATOM 648 C CA . ARG A 1 86 ? -6.114 6.178 13.367 1.00 94.50 86 ARG A CA 1
ATOM 649 C C . ARG A 1 86 ? -7.346 6.710 14.108 1.00 94.50 86 ARG A C 1
ATOM 651 O O . ARG A 1 86 ? -8.158 5.912 14.574 1.00 94.50 86 ARG A O 1
ATOM 658 N N . ARG A 1 87 ? -7.514 8.037 14.137 1.00 95.25 87 ARG A N 1
ATOM 659 C CA . ARG A 1 87 ? -8.645 8.695 14.810 1.00 95.25 87 ARG A CA 1
ATOM 660 C C . ARG A 1 87 ? -9.975 8.465 14.103 1.00 95.25 87 ARG A C 1
ATOM 662 O O . ARG A 1 87 ? -10.948 8.091 14.746 1.00 95.25 87 ARG A O 1
ATOM 669 N N . GLU A 1 88 ? -10.019 8.672 12.789 1.00 94.62 88 GLU A N 1
ATOM 670 C CA . GLU A 1 88 ? -11.292 8.735 12.057 1.00 94.62 88 GLU A CA 1
ATOM 671 C C . GLU A 1 88 ? -11.799 7.368 11.584 1.00 94.62 88 GLU A C 1
ATOM 673 O O . GLU A 1 88 ? -13.005 7.168 11.460 1.00 94.62 88 GLU A O 1
ATOM 678 N N . ALA A 1 89 ? -10.897 6.427 11.287 1.00 91.25 89 ALA A N 1
ATOM 679 C CA . ALA A 1 89 ? -11.264 5.148 10.678 1.00 91.25 89 ALA A CA 1
ATOM 680 C C . ALA A 1 89 ? -11.007 3.938 11.585 1.00 91.25 89 ALA A C 1
ATOM 682 O O . ALA A 1 89 ? -11.687 2.924 11.436 1.00 91.25 89 ALA A O 1
ATOM 683 N N . MET A 1 90 ? -10.034 4.017 12.503 1.00 92.00 90 MET A N 1
ATOM 684 C CA . MET A 1 90 ? -9.671 2.892 13.381 1.00 92.00 90 MET A CA 1
ATOM 685 C C . MET A 1 90 ? -10.265 3.003 14.793 1.00 92.00 90 MET A C 1
ATOM 687 O O . MET A 1 90 ? -10.344 1.990 15.481 1.00 92.00 90 MET A O 1
ATOM 691 N N . GLY A 1 91 ? -10.706 4.195 15.212 1.00 86.25 91 GLY A N 1
ATOM 692 C CA . GLY A 1 91 ? -11.394 4.410 16.489 1.00 86.25 91 GLY A CA 1
ATOM 693 C C . GLY A 1 91 ? -10.483 4.541 17.719 1.00 86.25 91 GLY A C 1
ATOM 694 O O . GLY A 1 91 ? -10.922 4.183 18.812 1.00 86.25 91 GLY A O 1
ATOM 695 N N . TYR A 1 92 ? -9.245 5.038 17.558 1.00 73.31 92 TYR A N 1
ATOM 696 C CA . TYR A 1 92 ? -8.265 5.253 18.645 1.00 73.31 92 TYR A CA 1
ATOM 697 C C . TYR A 1 92 ? -7.726 6.685 18.729 1.00 73.31 92 TYR A C 1
ATOM 699 O O . TYR A 1 92 ? -7.594 7.338 17.672 1.00 73.31 92 TYR A O 1
#

Foldseek 3Di:
DDPPPVPPPQQADEDEDDDDCVVVCVVVVHDDDDPRDRYHYDHDPDPLQQPPW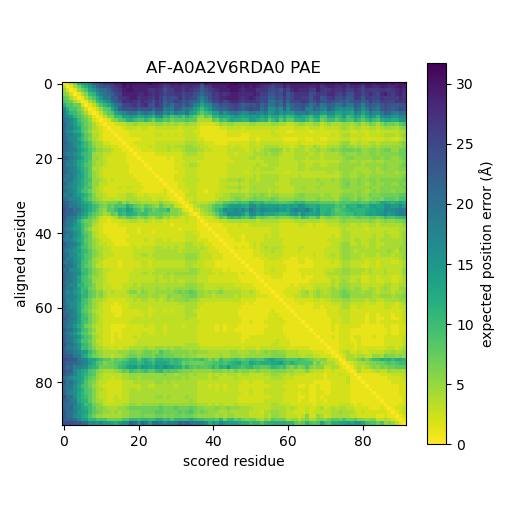DADPNDTDGDLVNQLVVLCPDPPCSPVVSVVSCVPPVPD

Mean predicted aligned error: 6.57 Å

Sequence (92 aa):
ASLVAAHLRMPAIHCYLEGDPAPIAAGLGLRPAEGDGTVYLLSPYDQGVFAGLLEKGGFKVVSLPQLYADLVHYERRGREQAEHLRREAMGY

Radius of gyration: 15.48 Å; Cα contacts (8 Å, |Δi|>4): 77; chains: 1; bounding box: 32×33×46 Å

Nearest PDB structures (foldseek):
  4u7p-assembly1_B  TM=3.611E-01  e=6.459E+00  Homo sapiens
  6lrb-assembly1_E  TM=2.241E-01  e=4.276E+00  Nitratiruptor phage NrS-1

Secondary structure (DSSP, 8-state):
----------S-EEEE-SS-SHHHHHHTT----SS--SEEEE--SSGGGGTT-EEETTEEE--HHHHHHHHHTSTTTHHHHHHHHIIIII--

pLDDT: mean 86.95, std 14.25, range [37.12, 96.88]